Protein AF-A0A702KRE4-F1 (afdb_monomer_lite)

Foldseek 3Di:
DDDPVNVVVVVVVVVVVVVVVVVVVVVVVVVVVVVVVVVVLVVLQVVLVVCVVPDDADPVLQVVLVVQQVVPPPDNVNSNVVSVVSRVVSDDDVSVVVVVLVVVLVVLLVVLVVVLVVLVVCVVVPVDPDDPVVSVVVSVVSNCVNVVCVVPVDDDPPPPVCVVVVVVVVVVVVVVVVVVPD

Organism: NCBI:txid363569

Secondary structure (DSSP, 8-state):
---HHHHHHHHHHHHHHHHHHHHHHHHHHHHHHHHHHHHHHHHHHHHHHHHHTT----HHHHHHHHHHHHT-SS-HHHHHHHHHHHHHHTS--HHHHHHHHHHHHHHHHHHHHHHHHHHHHHHHTTS--S-HHHHHHHHHHHHHHHHHHHH-SS--TTSSSSHHHHHHHHHHHHHHHHHTT-

pLDDT: mean 89.29, std 10.9, range [43.81, 98.06]

Structure (mmCIF, N/CA/C/O backbone):
data_AF-A0A702KRE4-F1
#
_entry.id   AF-A0A702KRE4-F1
#
loop_
_atom_site.group_PDB
_atom_site.id
_atom_site.type_symbol
_atom_site.label_atom_id
_atom_site.label_alt_id
_atom_site.label_comp_id
_atom_site.label_asym_id
_atom_site.label_entity_id
_atom_site.label_seq_id
_atom_site.pdbx_PDB_ins_code
_atom_site.Cartn_x
_atom_site.Cartn_y
_atom_site.Cartn_z
_atom_site.occupancy
_atom_site.B_iso_or_equiv
_atom_site.auth_seq_id
_atom_site.auth_comp_id
_atom_site.auth_asym_id
_atom_site.auth_atom_id
_atom_site.pdbx_PDB_model_num
ATOM 1 N N . MET A 1 1 ? -17.962 37.499 48.466 1.00 63.09 1 MET A N 1
ATOM 2 C CA . MET A 1 1 ? -16.846 36.930 49.248 1.00 63.09 1 MET A CA 1
ATOM 3 C C . MET A 1 1 ? -16.456 35.660 48.522 1.00 63.09 1 MET A C 1
ATOM 5 O O . MET A 1 1 ? -17.336 34.831 48.357 1.00 63.09 1 MET A O 1
ATOM 9 N N . VAL A 1 2 ? -15.240 35.577 47.978 1.00 66.81 2 VAL A N 1
ATOM 10 C CA . VAL A 1 2 ? -14.774 34.367 47.278 1.00 66.81 2 VAL A CA 1
ATOM 11 C C . VAL A 1 2 ? -14.639 33.265 48.322 1.00 66.81 2 VAL A C 1
ATOM 13 O O . VAL A 1 2 ? -14.016 33.487 49.363 1.00 66.81 2 VAL A O 1
ATOM 16 N N . LEU A 1 3 ? -15.296 32.132 48.098 1.00 78.00 3 LEU A N 1
ATOM 17 C CA . LEU A 1 3 ? -15.275 31.001 49.020 1.00 78.00 3 LEU A CA 1
ATOM 18 C C . LEU A 1 3 ? -14.094 30.086 48.674 1.00 78.00 3 LEU A C 1
ATOM 20 O O . LEU A 1 3 ? -13.630 30.052 47.538 1.00 78.00 3 LEU A O 1
ATOM 24 N N . ALA A 1 4 ? -13.596 29.316 49.644 1.00 78.31 4 ALA A N 1
ATOM 25 C CA . ALA A 1 4 ? -12.506 28.359 49.411 1.00 78.31 4 ALA A CA 1
ATOM 26 C C . ALA A 1 4 ? -12.845 27.319 48.318 1.00 78.31 4 ALA A C 1
ATOM 28 O O . ALA A 1 4 ? -11.952 26.825 47.634 1.00 78.31 4 ALA A O 1
ATOM 29 N N . SER A 1 5 ? -14.138 27.037 48.115 1.00 81.12 5 SER A N 1
ATOM 30 C CA . SER A 1 5 ? -14.651 26.221 47.009 1.00 81.12 5 SER A CA 1
ATOM 31 C C . SER A 1 5 ? -14.304 26.789 45.633 1.00 81.12 5 SER A C 1
ATOM 33 O O . SER A 1 5 ? -13.981 26.026 44.729 1.00 81.12 5 SER A O 1
ATOM 35 N N . ASP A 1 6 ? -14.320 28.114 45.485 1.00 83.94 6 ASP A N 1
ATOM 36 C CA . ASP A 1 6 ? -14.094 28.791 44.205 1.00 83.94 6 ASP A CA 1
ATOM 37 C C . ASP A 1 6 ? -12.610 28.700 43.800 1.00 83.94 6 ASP A C 1
ATOM 39 O O . ASP A 1 6 ? -12.284 28.580 42.620 1.00 83.94 6 ASP A O 1
ATOM 43 N N . TYR A 1 7 ? -11.705 28.696 44.788 1.00 86.06 7 TYR A N 1
ATOM 44 C CA . TYR A 1 7 ? -10.273 28.459 44.581 1.00 86.06 7 TYR A CA 1
ATOM 45 C C . TYR A 1 7 ? -9.982 27.010 44.186 1.00 86.06 7 TYR A C 1
ATOM 47 O O . TYR A 1 7 ? -9.239 26.785 43.235 1.00 86.06 7 TYR A O 1
ATOM 55 N N . ALA A 1 8 ? -10.604 26.038 44.858 1.00 88.38 8 ALA A N 1
ATOM 56 C CA . ALA A 1 8 ? -10.439 24.624 44.522 1.00 88.38 8 ALA A CA 1
ATOM 57 C C . ALA A 1 8 ? -10.933 24.309 43.096 1.00 88.38 8 ALA A C 1
ATOM 59 O O . ALA A 1 8 ? -10.292 23.560 42.359 1.00 88.38 8 ALA A O 1
ATOM 60 N N . GLU A 1 9 ? -12.049 24.914 42.673 1.00 90.69 9 GLU A N 1
ATOM 61 C CA . GLU A 1 9 ? -12.558 24.763 41.307 1.00 90.69 9 GLU A CA 1
ATOM 62 C C . GLU A 1 9 ? -11.620 25.403 40.268 1.00 90.69 9 GLU A C 1
ATOM 64 O O . GLU A 1 9 ? -11.404 24.841 39.190 1.00 90.69 9 GLU A O 1
ATOM 69 N N . LEU A 1 10 ? -11.030 26.559 40.585 1.00 92.12 10 LEU A N 1
ATOM 70 C CA . LEU A 1 10 ? -10.061 27.222 39.714 1.00 92.12 10 LEU A CA 1
ATOM 71 C C . LEU A 1 10 ? -8.764 26.411 39.575 1.00 92.12 10 LEU A C 1
ATOM 73 O O . LEU A 1 10 ? -8.269 26.261 38.459 1.00 92.12 10 LEU A O 1
ATOM 77 N N . GLU A 1 11 ? -8.240 25.855 40.670 1.00 92.69 11 GLU A N 1
ATOM 78 C CA . GLU A 1 11 ? -7.068 24.969 40.653 1.00 92.69 11 GLU A CA 1
ATOM 79 C C . GLU A 1 11 ? -7.325 23.716 39.810 1.00 92.69 11 GLU A C 1
ATOM 81 O O . GLU A 1 11 ? -6.490 23.351 38.982 1.00 92.69 11 GLU A O 1
ATOM 86 N N . ALA A 1 12 ? -8.505 23.100 39.942 1.00 94.06 12 ALA A N 1
ATOM 87 C CA . ALA A 1 12 ? -8.889 21.946 39.133 1.00 94.06 12 ALA A CA 1
ATOM 88 C C . ALA A 1 12 ? -8.960 22.284 37.632 1.00 94.06 12 ALA A C 1
ATOM 90 O O . ALA A 1 12 ? -8.440 21.536 36.803 1.00 94.06 12 ALA A O 1
ATOM 91 N N . LYS A 1 13 ? -9.551 23.432 37.268 1.00 95.06 13 LYS A N 1
ATOM 92 C CA . LYS A 1 13 ? -9.592 23.907 35.872 1.00 95.06 13 LYS A CA 1
ATOM 93 C C . LYS A 1 13 ? -8.198 24.218 35.330 1.00 95.06 13 LYS A C 1
ATOM 95 O O . LYS A 1 13 ? -7.915 23.895 34.180 1.00 95.06 13 LYS A O 1
ATOM 100 N N . TYR A 1 14 ? -7.331 24.817 36.144 1.00 94.81 14 TYR A N 1
ATOM 101 C CA . TYR A 1 14 ? -5.951 25.101 35.759 1.00 94.81 14 TYR A CA 1
ATOM 102 C C . TYR A 1 14 ? -5.155 23.811 35.528 1.00 94.81 14 TYR A C 1
ATOM 104 O O . TYR A 1 14 ? -4.464 23.697 34.519 1.00 94.81 14 TYR A O 1
ATOM 112 N N . ALA A 1 15 ? -5.302 22.817 36.407 1.00 95.94 15 ALA A N 1
ATOM 113 C CA . ALA A 1 15 ? -4.661 21.513 36.255 1.00 95.94 15 ALA A CA 1
ATOM 114 C C . ALA A 1 15 ? -5.139 20.774 34.993 1.00 95.94 15 ALA A C 1
ATOM 116 O O . ALA A 1 15 ? -4.318 20.231 34.256 1.00 95.94 15 ALA A O 1
ATOM 117 N N . ALA A 1 16 ? -6.446 20.797 34.709 1.00 96.94 16 ALA A N 1
ATOM 118 C CA . ALA A 1 16 ? -6.999 20.220 33.483 1.00 96.94 16 ALA A CA 1
ATOM 119 C C . ALA A 1 16 ? -6.461 20.925 32.227 1.00 96.94 16 ALA A C 1
ATOM 121 O O . ALA A 1 16 ? -6.014 20.262 31.295 1.00 96.94 16 ALA A O 1
ATOM 122 N N . LEU A 1 17 ? -6.428 22.262 32.228 1.00 97.06 17 LEU A N 1
ATOM 123 C CA . LEU A 1 17 ? -5.886 23.044 31.116 1.00 97.06 17 LEU A CA 1
ATOM 124 C C . LEU A 1 17 ? -4.389 22.785 30.898 1.00 97.06 17 LEU A C 1
ATOM 126 O O . LEU A 1 17 ? -3.944 22.716 29.756 1.00 97.06 17 LEU A O 1
ATOM 130 N N . ALA A 1 18 ? -3.610 22.638 31.973 1.00 96.94 18 ALA A N 1
ATOM 131 C CA . ALA A 1 18 ? -2.196 22.290 31.882 1.00 96.94 18 ALA A CA 1
ATOM 132 C C . ALA A 1 18 ? -2.005 20.907 31.238 1.00 96.94 18 ALA A C 1
ATOM 134 O O . ALA A 1 18 ? -1.233 20.785 30.291 1.00 96.94 18 ALA A O 1
ATOM 135 N N . ALA A 1 19 ? -2.769 19.902 31.678 1.00 97.25 19 ALA A N 1
ATOM 136 C CA . ALA A 1 19 ? -2.723 18.557 31.105 1.00 97.25 19 ALA A CA 1
ATOM 137 C C . ALA A 1 19 ? -3.135 18.532 29.620 1.00 97.25 19 ALA A C 1
ATOM 139 O O . ALA A 1 19 ? -2.488 17.871 28.804 1.00 97.25 19 ALA A O 1
ATOM 140 N N . ASP A 1 20 ? -4.178 19.279 29.250 1.00 97.56 20 ASP A N 1
ATOM 141 C CA . ASP A 1 20 ? -4.602 19.412 27.854 1.00 97.56 20 ASP A CA 1
ATOM 142 C C . ASP A 1 20 ? -3.540 20.120 27.003 1.00 97.56 20 ASP A C 1
ATOM 144 O O . ASP A 1 20 ? -3.284 19.706 25.870 1.00 97.56 20 ASP A O 1
ATOM 148 N N . ASN A 1 21 ? -2.881 21.151 27.541 1.00 96.81 21 ASN A N 1
ATOM 149 C CA . ASN A 1 21 ? -1.796 21.845 26.851 1.00 96.81 21 ASN A CA 1
ATOM 150 C C . ASN A 1 21 ? -0.582 20.928 26.641 1.00 96.81 21 ASN A C 1
ATOM 152 O O . ASN A 1 21 ? -0.025 20.892 25.546 1.00 96.81 21 ASN A O 1
ATOM 156 N N . ASP A 1 22 ? -0.216 20.124 27.641 1.00 97.56 22 ASP A N 1
ATOM 157 C CA . ASP A 1 22 ? 0.853 19.129 27.509 1.00 97.56 22 ASP A CA 1
ATOM 158 C C . ASP A 1 22 ? 0.531 18.109 26.410 1.00 97.56 22 ASP A C 1
ATOM 160 O O . ASP A 1 22 ? 1.364 17.828 25.543 1.00 97.56 22 ASP A O 1
ATOM 164 N N . LYS A 1 23 ? -0.712 17.615 26.372 1.00 97.19 23 LYS A N 1
ATOM 165 C CA . LYS A 1 23 ? -1.183 16.704 25.321 1.00 97.19 23 LYS A CA 1
ATOM 166 C C . LYS A 1 23 ? -1.183 17.358 23.937 1.00 97.19 23 LYS A C 1
ATOM 168 O O . LYS A 1 23 ? -0.826 16.711 22.948 1.00 97.19 23 LYS A O 1
ATOM 173 N N . ALA A 1 24 ? -1.572 18.628 23.847 1.00 97.38 24 ALA A N 1
ATOM 174 C CA . ALA A 1 24 ? -1.553 19.388 22.602 1.00 97.38 24 ALA A CA 1
ATOM 175 C C . ALA A 1 24 ? -0.119 19.611 22.100 1.00 97.38 24 ALA A C 1
ATOM 177 O O . ALA A 1 24 ? 0.155 19.385 20.922 1.00 97.38 24 ALA A O 1
ATOM 178 N N . MET A 1 25 ? 0.809 19.985 22.985 1.00 97.38 25 MET A N 1
ATOM 179 C CA . MET A 1 25 ? 2.227 20.136 22.650 1.00 97.38 25 MET A CA 1
ATOM 180 C C . MET A 1 25 ? 2.837 18.824 22.160 1.00 97.38 25 MET A C 1
ATOM 182 O O . MET A 1 25 ? 3.594 18.825 21.192 1.00 97.38 25 MET A O 1
ATOM 186 N N . GLU A 1 26 ? 2.495 17.703 22.792 1.00 96.94 26 GLU A N 1
ATOM 187 C CA . GLU A 1 26 ? 2.962 16.389 22.355 1.00 96.94 26 GLU A CA 1
ATOM 188 C C . GLU A 1 26 ? 2.395 16.012 20.979 1.00 96.94 26 GLU A C 1
ATOM 190 O O . GLU A 1 26 ? 3.136 15.592 20.093 1.00 96.94 26 GLU A O 1
ATOM 195 N N . SER A 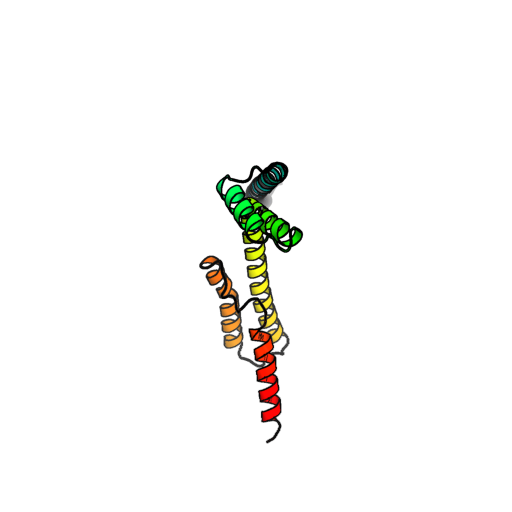1 27 ? 1.105 16.271 20.749 1.00 96.25 27 SER A N 1
ATOM 196 C CA . SER A 1 27 ? 0.470 16.055 19.441 1.00 96.25 27 SER A CA 1
ATOM 197 C C . SER A 1 27 ? 1.115 16.911 18.342 1.00 96.25 27 SER A C 1
ATOM 199 O O . SER A 1 27 ? 1.321 16.436 17.227 1.00 96.25 27 SER A O 1
ATOM 201 N N . LEU A 1 28 ? 1.481 18.161 18.651 1.00 97.31 28 LEU A N 1
ATOM 202 C CA . LEU A 1 28 ? 2.181 19.049 17.718 1.00 97.31 28 LEU A CA 1
ATOM 203 C C . LEU A 1 28 ? 3.584 18.541 17.379 1.00 97.31 28 LEU A C 1
ATOM 205 O O . LEU A 1 28 ? 3.958 18.555 16.210 1.00 97.31 28 LEU A O 1
ATOM 209 N N . LYS A 1 29 ? 4.344 18.052 18.366 1.00 96.88 29 LYS A N 1
ATOM 210 C CA . LYS A 1 29 ? 5.668 17.454 18.123 1.00 96.88 29 LYS A CA 1
ATOM 211 C C . LYS A 1 29 ? 5.576 16.226 17.223 1.00 96.88 29 LYS A C 1
ATOM 213 O O . LYS A 1 29 ? 6.379 16.076 16.306 1.00 96.88 29 LYS A O 1
ATOM 218 N N . GLN A 1 30 ? 4.588 15.366 17.464 1.00 96.62 30 GLN A N 1
ATOM 219 C CA . GLN A 1 30 ? 4.341 14.195 16.624 1.00 96.62 30 GLN A CA 1
ATOM 220 C C . GLN A 1 30 ? 3.957 14.610 15.199 1.00 96.62 30 GLN A C 1
ATOM 222 O O . GLN A 1 30 ? 4.491 14.062 14.238 1.00 96.62 30 GLN A O 1
ATOM 227 N N . GLY A 1 31 ? 3.093 15.619 15.055 1.00 96.75 31 GLY A N 1
ATOM 228 C CA . GLY A 1 31 ? 2.726 16.180 13.756 1.00 96.75 31 GLY A CA 1
ATOM 229 C C . GLY A 1 31 ? 3.925 16.741 12.985 1.00 96.75 31 GLY A C 1
ATOM 230 O O . GLY A 1 31 ? 4.091 16.428 11.808 1.00 96.75 31 GLY A O 1
ATOM 231 N N . ASP A 1 32 ? 4.791 17.509 13.648 1.00 97.31 32 ASP A N 1
ATOM 232 C CA . ASP A 1 32 ? 6.007 18.065 13.041 1.00 97.31 32 ASP A CA 1
ATOM 233 C C . ASP A 1 32 ? 6.964 16.961 12.564 1.00 97.31 32 ASP A C 1
ATOM 235 O O . ASP A 1 32 ? 7.462 17.000 11.437 1.00 97.31 32 ASP A O 1
ATOM 239 N N . ALA A 1 33 ? 7.142 15.907 13.369 1.00 96.25 33 ALA A N 1
ATOM 240 C CA . ALA A 1 33 ? 7.947 14.748 12.990 1.00 96.25 33 ALA A CA 1
ATOM 241 C C . ALA A 1 33 ? 7.397 14.030 11.742 1.00 96.25 33 ALA A C 1
ATOM 243 O O . ALA A 1 33 ? 8.168 13.675 10.848 1.00 96.25 33 ALA A O 1
ATOM 244 N N . VAL A 1 34 ? 6.072 13.858 11.645 1.00 95.25 34 VAL A N 1
ATOM 245 C CA . VAL A 1 34 ? 5.418 13.251 10.471 1.00 95.25 34 VAL A CA 1
ATOM 246 C C . VAL A 1 34 ? 5.607 14.115 9.223 1.00 95.25 34 VAL A C 1
ATOM 248 O O . VAL A 1 34 ? 5.964 13.592 8.166 1.00 95.25 34 VAL A O 1
ATOM 251 N N . VAL A 1 35 ? 5.412 15.433 9.332 1.00 96.88 35 VAL A N 1
ATOM 252 C CA . VAL A 1 35 ? 5.591 16.367 8.206 1.00 96.88 35 VAL A CA 1
ATOM 253 C C . VAL A 1 35 ? 7.034 16.358 7.715 1.00 96.88 35 VAL A C 1
ATOM 255 O O . VAL A 1 35 ? 7.271 16.298 6.507 1.00 96.88 35 VAL A O 1
ATOM 258 N N . LYS A 1 36 ? 8.002 16.369 8.636 1.00 97.06 36 LYS A N 1
ATOM 259 C CA . LYS A 1 36 ? 9.423 16.313 8.296 1.00 97.06 36 LYS A CA 1
ATOM 260 C C . LYS A 1 36 ? 9.775 15.028 7.545 1.00 97.06 36 LYS A C 1
ATOM 262 O O . LYS A 1 36 ? 10.381 15.104 6.479 1.00 97.06 36 LYS A O 1
ATOM 267 N N . LEU A 1 37 ? 9.344 13.871 8.052 1.00 94.69 37 LEU A N 1
ATOM 268 C CA . LEU A 1 37 ? 9.581 12.582 7.400 1.00 94.69 37 LEU A CA 1
ATOM 269 C C . LEU A 1 37 ? 8.962 12.533 5.994 1.00 94.69 37 LEU A C 1
ATOM 271 O O . LEU A 1 37 ? 9.605 12.095 5.042 1.00 94.69 37 LEU A O 1
ATOM 275 N N . ALA A 1 38 ? 7.724 13.013 5.844 1.00 94.38 38 ALA A N 1
ATOM 276 C CA . ALA A 1 38 ? 7.066 13.080 4.542 1.00 94.38 38 ALA A CA 1
ATOM 277 C C . ALA A 1 38 ? 7.839 13.982 3.567 1.00 94.38 38 ALA A C 1
ATOM 279 O O . ALA A 1 38 ? 8.045 13.617 2.410 1.00 94.38 38 ALA A O 1
ATOM 280 N N . HIS A 1 39 ? 8.309 15.140 4.034 1.00 96.81 39 HIS A N 1
ATOM 281 C CA . HIS A 1 39 ? 9.101 16.054 3.220 1.00 96.81 39 HIS A CA 1
ATOM 282 C C . HIS A 1 39 ? 10.422 15.429 2.752 1.00 96.81 39 HIS A C 1
ATOM 284 O O . HIS A 1 39 ? 10.778 15.577 1.582 1.00 96.81 39 HIS A O 1
ATOM 290 N N . GLU A 1 40 ? 11.126 14.701 3.623 1.00 96.00 40 GLU A N 1
ATOM 291 C CA . GLU A 1 40 ? 12.357 13.978 3.276 1.00 96.00 40 GLU A CA 1
ATOM 292 C C . GLU A 1 40 ? 12.098 12.928 2.182 1.00 96.00 40 GLU A C 1
ATOM 294 O O . GLU A 1 40 ? 12.795 12.921 1.164 1.00 96.00 40 GLU A O 1
ATOM 299 N N . LYS A 1 41 ? 11.038 12.119 2.322 1.00 95.25 41 LYS A N 1
ATOM 300 C CA . LYS A 1 41 ? 10.647 11.109 1.320 1.00 95.25 41 LYS A CA 1
ATOM 301 C C . LYS A 1 41 ? 10.290 11.728 -0.031 1.00 95.25 41 LYS A C 1
ATOM 303 O O . LYS A 1 41 ? 10.789 11.292 -1.067 1.00 95.25 41 LYS A O 1
ATOM 308 N N . PHE A 1 42 ? 9.460 12.773 -0.042 1.00 95.12 42 PHE A N 1
ATOM 309 C CA . PHE A 1 42 ? 9.092 13.448 -1.290 1.00 95.12 42 PHE A CA 1
ATOM 310 C C . PHE A 1 42 ? 10.280 14.145 -1.947 1.00 95.12 42 PHE A C 1
ATOM 312 O O . PHE A 1 42 ? 10.384 14.144 -3.172 1.00 95.12 42 PHE A O 1
ATOM 319 N N . SER A 1 43 ? 11.196 14.698 -1.153 1.00 97.31 43 SER A N 1
ATOM 320 C CA . SER A 1 43 ? 12.425 15.298 -1.672 1.00 97.31 43 S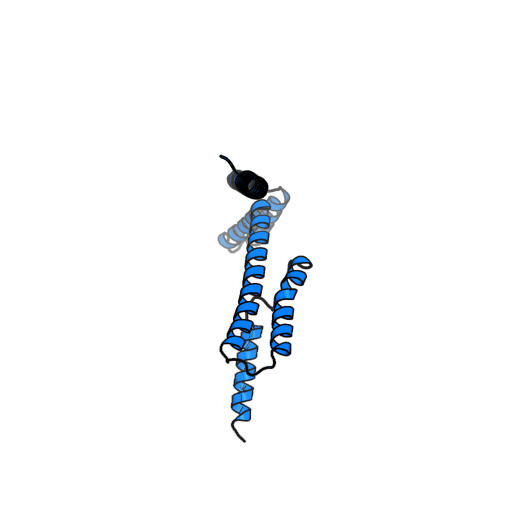ER A CA 1
ATOM 321 C C . SER A 1 43 ? 13.329 14.250 -2.321 1.00 97.31 43 SER A C 1
ATOM 323 O O . SER A 1 43 ? 13.868 14.507 -3.396 1.00 97.31 43 SER A O 1
ATOM 325 N N . ALA A 1 44 ? 13.448 13.056 -1.729 1.00 96.38 44 ALA A N 1
ATOM 326 C CA . ALA A 1 44 ? 14.187 11.942 -2.320 1.00 96.38 44 ALA A CA 1
ATOM 327 C C . ALA A 1 44 ? 13.566 11.478 -3.649 1.00 96.38 44 ALA A C 1
ATOM 329 O O . ALA A 1 44 ? 14.279 11.355 -4.644 1.00 96.38 44 ALA A O 1
ATOM 330 N N . LEU A 1 45 ? 12.239 11.310 -3.704 1.00 96.31 45 LEU A N 1
ATOM 331 C CA . LEU A 1 45 ? 11.520 10.974 -4.941 1.00 96.31 45 LEU A CA 1
ATOM 332 C C . LEU A 1 45 ? 11.670 12.058 -6.017 1.00 96.31 45 LEU A C 1
ATOM 334 O O . LEU A 1 45 ? 11.823 11.750 -7.198 1.00 96.31 45 LEU A O 1
ATOM 338 N N . ALA A 1 46 ? 11.623 13.335 -5.637 1.00 95.44 46 ALA A N 1
ATOM 339 C CA . ALA A 1 46 ? 11.824 14.441 -6.568 1.00 95.44 46 ALA A CA 1
ATOM 340 C C . ALA A 1 46 ? 13.254 14.448 -7.127 1.00 95.44 46 ALA A C 1
ATOM 342 O O . ALA A 1 46 ? 13.435 14.577 -8.337 1.00 95.44 46 ALA A O 1
ATOM 343 N N . ALA A 1 47 ? 14.260 14.257 -6.270 1.00 94.12 47 ALA A N 1
ATOM 344 C CA . ALA A 1 47 ? 15.655 14.161 -6.687 1.00 94.12 47 ALA A CA 1
ATOM 345 C C . ALA A 1 47 ? 15.885 12.966 -7.623 1.00 94.12 47 ALA A C 1
ATOM 347 O O . ALA A 1 47 ? 16.499 13.131 -8.677 1.00 94.12 47 ALA A O 1
ATOM 348 N N . GLU A 1 48 ? 15.341 11.792 -7.286 1.00 94.50 48 GLU A N 1
ATOM 349 C CA . GLU A 1 48 ? 15.375 10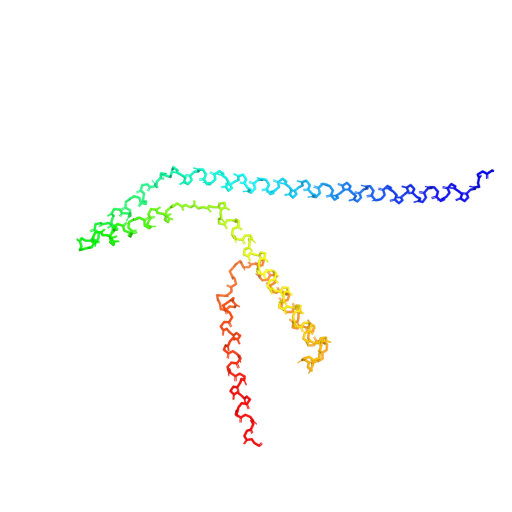.615 -8.156 1.00 94.50 48 GLU A CA 1
ATOM 350 C C . GLU A 1 48 ? 14.768 10.946 -9.525 1.00 94.50 48 GLU A C 1
ATOM 352 O O . GLU A 1 48 ? 15.453 10.818 -10.538 1.00 94.50 48 GLU A O 1
ATOM 357 N N . ASN A 1 49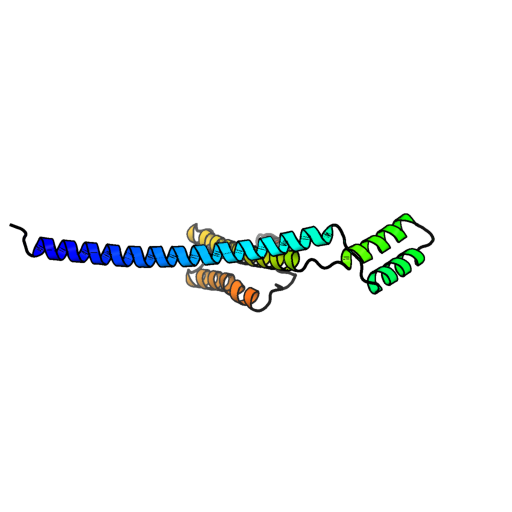 ? 13.548 11.488 -9.570 1.00 92.69 49 ASN A N 1
ATOM 358 C CA . ASN A 1 49 ? 12.876 11.865 -10.818 1.00 92.69 49 ASN A CA 1
ATOM 359 C C . ASN A 1 49 ? 13.681 12.840 -11.691 1.00 92.69 49 ASN A C 1
ATOM 361 O O . ASN A 1 49 ? 13.685 12.696 -12.915 1.00 92.69 49 ASN A O 1
ATOM 365 N N . GLU A 1 50 ? 14.371 13.819 -11.102 1.00 92.69 50 GLU A N 1
ATOM 366 C CA . GLU A 1 50 ? 15.243 14.717 -11.870 1.00 92.69 50 GLU A CA 1
ATOM 367 C C . GLU A 1 50 ? 16.432 13.967 -12.482 1.00 92.69 50 GLU A C 1
ATOM 369 O O . GLU A 1 50 ? 16.757 14.180 -13.652 1.00 92.69 50 GLU A O 1
ATOM 374 N N . THR A 1 51 ? 17.039 13.031 -11.746 1.00 88.94 51 THR A N 1
ATOM 375 C CA . THR A 1 51 ? 18.132 12.202 -12.280 1.00 88.94 51 THR A CA 1
ATOM 376 C C . THR A 1 51 ? 17.669 11.227 -13.364 1.00 88.94 51 THR A C 1
ATOM 378 O O . THR A 1 51 ? 18.425 10.951 -14.295 1.00 88.94 51 THR A O 1
ATOM 381 N N . LEU A 1 52 ? 16.412 10.762 -13.319 1.00 89.00 52 LEU A N 1
ATOM 382 C CA . LEU A 1 52 ? 15.857 9.878 -14.349 1.00 89.00 52 LEU A CA 1
ATOM 383 C C . LEU A 1 52 ? 15.746 10.555 -15.730 1.00 89.00 52 LEU A C 1
ATOM 385 O O . LEU A 1 52 ? 15.721 9.860 -16.744 1.00 89.00 52 LEU A O 1
ATOM 389 N N . LYS A 1 53 ? 15.709 11.893 -15.801 1.00 85.56 53 LYS A N 1
ATOM 390 C CA . LYS A 1 53 ? 15.635 12.626 -17.080 1.00 85.56 53 LYS A CA 1
ATOM 391 C C . LYS A 1 53 ? 16.941 12.579 -17.877 1.00 85.56 53 LYS A C 1
ATOM 393 O O . LYS A 1 53 ? 16.901 12.645 -19.102 1.00 85.56 53 LYS A O 1
ATOM 398 N N . TYR A 1 54 ? 18.079 12.473 -17.193 1.00 82.81 54 TYR A N 1
ATOM 399 C CA . TYR A 1 54 ? 19.417 12.538 -17.788 1.00 82.81 54 TYR A CA 1
ATOM 400 C C . TYR A 1 54 ? 20.272 11.364 -17.315 1.00 82.81 54 TYR A C 1
ATOM 402 O O . TYR A 1 54 ? 21.334 11.534 -16.722 1.00 82.81 54 TYR A O 1
ATOM 410 N N . GLN A 1 55 ? 19.775 10.152 -17.543 1.00 76.62 55 GLN A N 1
ATOM 411 C CA . GLN A 1 55 ? 20.457 8.941 -17.106 1.00 76.62 55 GLN A CA 1
ATOM 412 C C . GLN A 1 55 ? 21.685 8.655 -17.964 1.00 76.62 55 GLN A C 1
ATOM 414 O O . GLN A 1 55 ? 21.606 8.591 -19.191 1.00 76.62 55 GLN A O 1
ATOM 419 N N . GLU A 1 56 ? 22.797 8.375 -17.294 1.00 80.69 56 GLU A N 1
ATOM 420 C CA . GLU A 1 56 ? 23.984 7.798 -17.910 1.00 80.69 56 GLU A CA 1
ATOM 421 C C . GLU A 1 56 ? 24.043 6.307 -17.546 1.00 80.69 56 GLU A C 1
ATOM 423 O O . GLU A 1 56 ? 24.305 5.959 -16.388 1.00 80.69 56 GLU A O 1
ATOM 428 N N . PRO A 1 57 ? 23.760 5.395 -18.496 1.00 83.06 57 PRO A N 1
ATOM 429 C CA . PRO A 1 57 ? 23.848 3.973 -18.222 1.00 83.06 57 PRO A CA 1
ATOM 430 C C . PRO A 1 57 ? 25.277 3.596 -17.830 1.00 83.06 57 PRO A C 1
ATOM 432 O O . PRO A 1 57 ? 26.258 4.091 -18.385 1.00 83.06 57 PRO A O 1
ATOM 435 N N . LYS A 1 58 ? 25.416 2.655 -16.897 1.00 86.62 58 LYS A N 1
ATOM 436 C CA . LYS A 1 58 ? 26.735 2.111 -16.557 1.00 86.62 58 LYS A CA 1
ATOM 437 C C . LYS A 1 58 ? 27.307 1.357 -17.758 1.00 86.62 58 LYS A C 1
ATOM 439 O O . LYS A 1 58 ? 26.568 0.692 -18.484 1.00 86.62 58 LYS A O 1
ATOM 444 N N . LEU A 1 59 ? 28.633 1.362 -17.899 1.00 89.50 59 LEU A N 1
ATOM 445 C CA . LEU A 1 59 ? 29.330 0.685 -19.000 1.00 89.50 59 LEU A CA 1
ATOM 446 C C . LEU A 1 59 ? 28.899 -0.784 -19.175 1.00 89.50 59 LEU A C 1
ATOM 448 O O . LEU A 1 59 ? 28.670 -1.228 -20.293 1.00 89.50 59 LEU A O 1
ATOM 452 N N . ALA A 1 60 ? 28.711 -1.518 -18.075 1.00 91.00 60 ALA A N 1
ATOM 453 C CA . ALA A 1 60 ? 28.257 -2.911 -18.116 1.00 91.00 60 ALA A CA 1
ATOM 454 C C . ALA A 1 60 ? 26.857 -3.079 -18.743 1.00 91.00 60 ALA A C 1
ATOM 456 O O . ALA A 1 60 ? 26.609 -4.044 -19.466 1.00 91.00 60 ALA A O 1
ATOM 457 N N . ALA A 1 61 ? 25.950 -2.127 -18.501 1.00 91.31 61 ALA A N 1
ATOM 458 C CA . ALA A 1 61 ? 24.617 -2.126 -19.096 1.00 91.31 61 ALA A CA 1
ATOM 459 C C . ALA A 1 61 ? 24.670 -1.781 -20.587 1.00 91.31 61 ALA A C 1
ATOM 461 O O . ALA A 1 61 ? 23.965 -2.402 -21.377 1.00 91.31 61 ALA A O 1
ATOM 462 N N . MET A 1 62 ? 25.542 -0.845 -20.980 1.00 91.69 62 MET A N 1
ATOM 463 C CA . MET A 1 62 ? 25.797 -0.539 -22.392 1.00 91.69 62 MET A CA 1
ATOM 464 C C . MET A 1 62 ? 26.363 -1.753 -23.137 1.00 91.69 62 MET A C 1
ATOM 466 O O . MET A 1 62 ? 25.899 -2.058 -24.228 1.00 91.69 62 MET A O 1
ATOM 470 N N . MET A 1 63 ? 27.312 -2.479 -22.537 1.00 93.69 63 MET A N 1
ATOM 471 C CA . MET A 1 63 ? 27.861 -3.711 -23.118 1.00 93.69 63 MET A CA 1
ATOM 472 C C . MET A 1 63 ? 26.779 -4.783 -23.287 1.00 93.69 63 MET A C 1
ATOM 474 O O . MET A 1 63 ? 26.575 -5.266 -24.392 1.00 93.69 63 MET A O 1
ATOM 478 N N . SER A 1 64 ? 26.004 -5.061 -22.235 1.00 93.25 64 SER A N 1
ATOM 479 C CA . SER A 1 64 ? 24.909 -6.046 -22.293 1.00 93.25 64 SER A CA 1
ATOM 480 C C . SER A 1 64 ? 23.832 -5.668 -23.322 1.00 93.25 64 SER A C 1
ATOM 482 O O . SER A 1 64 ? 23.251 -6.526 -23.979 1.00 93.25 64 SER A O 1
ATOM 484 N N . CYS A 1 65 ? 23.558 -4.370 -23.464 1.00 93.00 65 CYS A N 1
ATOM 485 C CA . CYS A 1 65 ? 22.659 -3.821 -24.474 1.00 93.00 65 CYS A CA 1
ATOM 486 C C . CYS A 1 65 ? 23.173 -4.082 -25.896 1.00 93.00 65 CYS A C 1
ATOM 488 O O . CYS A 1 65 ? 22.390 -4.484 -26.752 1.00 93.00 65 CYS A O 1
ATOM 490 N N . LEU A 1 66 ? 24.467 -3.861 -26.152 1.00 92.94 66 LEU A N 1
ATOM 491 C CA . LEU A 1 66 ? 25.083 -4.129 -27.454 1.00 92.94 66 LEU A CA 1
ATOM 492 C C . LEU A 1 66 ? 25.090 -5.626 -27.770 1.00 92.94 66 LEU A C 1
ATOM 494 O O . LEU A 1 66 ? 24.716 -6.002 -28.876 1.00 92.94 66 LEU A O 1
ATOM 498 N N . ASP A 1 67 ? 25.431 -6.472 -26.797 1.00 93.75 67 ASP A N 1
ATOM 499 C CA . ASP A 1 67 ? 25.405 -7.928 -26.967 1.00 93.75 67 ASP A CA 1
ATOM 500 C C . ASP A 1 67 ? 24.001 -8.413 -27.349 1.00 93.75 67 ASP A C 1
ATOM 502 O O . ASP A 1 67 ? 23.840 -9.181 -28.293 1.00 93.75 67 ASP A O 1
ATOM 506 N N . ALA A 1 68 ? 22.965 -7.914 -26.667 1.00 91.31 68 ALA A N 1
ATOM 507 C CA . ALA A 1 68 ? 21.581 -8.250 -26.988 1.00 91.31 68 ALA A CA 1
ATOM 508 C C . ALA A 1 68 ? 21.115 -7.687 -28.339 1.00 91.31 68 ALA A C 1
ATOM 510 O O . ALA A 1 68 ? 20.260 -8.291 -28.982 1.00 91.31 68 ALA A O 1
ATOM 511 N N . PHE A 1 69 ? 21.656 -6.544 -28.766 1.00 92.44 69 PHE A N 1
ATOM 512 C CA . PHE A 1 69 ? 21.346 -5.951 -30.064 1.00 92.44 69 PHE A CA 1
ATOM 513 C C . PHE A 1 69 ? 21.942 -6.763 -31.224 1.00 92.44 69 PHE A C 1
ATOM 515 O O . PHE A 1 69 ? 21.266 -6.978 -32.219 1.00 92.44 69 PHE A O 1
ATOM 522 N N . TYR A 1 70 ? 23.178 -7.251 -31.091 1.00 91.50 70 TYR A N 1
ATOM 523 C CA . TYR A 1 70 ? 23.843 -8.049 -32.132 1.00 91.50 70 TYR A CA 1
ATOM 524 C C . TYR A 1 70 ? 23.532 -9.553 -32.065 1.00 91.50 70 TYR A C 1
ATOM 526 O O . TYR A 1 70 ? 23.985 -10.315 -32.911 1.00 91.50 70 TYR A O 1
ATOM 534 N N . ALA A 1 71 ? 22.782 -10.009 -31.059 1.00 89.88 71 ALA A N 1
ATOM 535 C CA . ALA A 1 71 ? 22.361 -11.407 -30.954 1.00 89.88 71 ALA A CA 1
ATOM 536 C C . ALA A 1 71 ? 21.201 -11.770 -31.902 1.00 89.88 71 ALA A C 1
ATOM 538 O O . ALA A 1 71 ? 20.895 -12.952 -32.059 1.00 89.88 71 ALA A O 1
ATOM 539 N N . ASP A 1 72 ? 20.536 -10.777 -32.496 1.00 84.50 72 ASP A N 1
ATOM 540 C CA . ASP A 1 72 ? 19.325 -10.951 -33.296 1.00 84.50 72 ASP A CA 1
ATOM 541 C C . ASP A 1 72 ? 19.366 -10.082 -34.560 1.00 84.50 72 ASP A C 1
ATOM 543 O O . ASP A 1 72 ? 18.800 -8.990 -34.617 1.00 84.50 72 ASP A O 1
ATOM 547 N N . ASP A 1 73 ? 20.054 -10.594 -35.581 1.00 81.12 73 ASP A N 1
ATOM 548 C CA . ASP A 1 73 ? 20.228 -9.920 -36.874 1.00 81.12 73 ASP A CA 1
ATOM 549 C C . ASP A 1 73 ? 18.993 -10.039 -37.792 1.00 81.12 73 ASP A C 1
ATOM 551 O O . ASP A 1 73 ? 18.899 -9.342 -38.805 1.00 81.12 73 ASP A O 1
ATOM 555 N N . ASP A 1 74 ? 18.032 -10.906 -37.449 1.00 87.00 74 ASP A N 1
ATOM 556 C CA . ASP A 1 74 ? 16.867 -11.203 -38.291 1.00 87.00 74 ASP A CA 1
ATOM 557 C C . ASP A 1 74 ? 15.741 -10.171 -38.126 1.00 87.00 74 ASP A C 1
ATOM 559 O O . ASP A 1 74 ? 14.998 -9.903 -39.074 1.00 87.00 74 ASP A O 1
ATOM 563 N N . VAL A 1 75 ? 15.575 -9.612 -36.918 1.00 90.50 75 VAL A N 1
ATOM 564 C CA . VAL A 1 75 ? 14.493 -8.664 -36.598 1.00 90.50 75 VAL A CA 1
ATOM 565 C C . VAL A 1 75 ? 15.040 -7.463 -35.813 1.00 90.50 75 VAL A C 1
ATOM 567 O O . VAL A 1 75 ? 15.036 -7.473 -34.576 1.00 90.50 75 VAL A O 1
ATOM 570 N N . PRO A 1 76 ? 15.451 -6.387 -36.510 1.00 87.94 76 PRO A N 1
ATOM 571 C CA . PRO A 1 76 ? 16.066 -5.209 -35.897 1.00 87.94 76 PRO A CA 1
ATOM 572 C C . PRO A 1 76 ? 15.225 -4.566 -34.785 1.00 87.94 76 PRO A C 1
ATOM 574 O O . PRO A 1 76 ? 15.761 -4.119 -33.771 1.00 87.94 76 PRO A O 1
ATOM 577 N N . GLU A 1 77 ? 13.898 -4.545 -34.924 1.00 90.62 77 GLU A N 1
ATOM 578 C CA . GLU A 1 77 ? 12.991 -3.977 -33.924 1.00 90.62 77 GLU A CA 1
ATOM 579 C C . GLU A 1 77 ? 12.998 -4.785 -32.620 1.00 90.62 77 GLU A C 1
ATOM 581 O O . GLU A 1 77 ? 12.935 -4.215 -31.528 1.00 90.62 77 GLU A O 1
ATOM 586 N N . ARG A 1 78 ? 13.102 -6.116 -32.711 1.00 90.94 78 ARG A N 1
ATOM 587 C CA . ARG A 1 78 ? 13.137 -7.013 -31.546 1.00 90.94 78 ARG A CA 1
ATOM 588 C C . ARG A 1 78 ? 14.472 -6.905 -30.818 1.00 90.94 78 ARG A C 1
ATOM 590 O O . ARG A 1 78 ? 14.487 -6.811 -29.585 1.00 90.94 78 ARG A O 1
ATOM 597 N N . ALA A 1 79 ? 15.565 -6.841 -31.571 1.00 91.44 79 ALA A N 1
ATOM 598 C CA . ALA A 1 79 ? 16.898 -6.602 -31.039 1.00 91.44 79 ALA A CA 1
ATOM 599 C C . ALA A 1 79 ? 16.967 -5.250 -30.309 1.00 91.44 79 ALA A C 1
ATOM 601 O O . ALA A 1 79 ? 17.372 -5.176 -29.146 1.00 91.44 79 ALA A O 1
ATOM 602 N N . MET A 1 80 ? 16.447 -4.188 -30.937 1.00 93.25 80 MET A N 1
ATOM 603 C CA . MET A 1 80 ? 16.383 -2.848 -30.352 1.00 93.25 80 MET A CA 1
ATOM 604 C C . MET A 1 80 ? 15.523 -2.800 -29.083 1.00 93.25 80 MET A C 1
ATOM 606 O O . MET A 1 80 ? 15.932 -2.199 -28.090 1.00 93.25 80 MET A O 1
ATOM 610 N N . MET A 1 81 ? 14.361 -3.458 -29.068 1.00 92.44 81 MET A N 1
ATOM 611 C CA . MET A 1 81 ? 13.510 -3.517 -27.874 1.00 92.44 81 MET A CA 1
ATOM 612 C C . MET A 1 81 ? 14.169 -4.273 -26.719 1.00 92.44 81 MET A C 1
ATOM 614 O O . MET A 1 81 ? 14.032 -3.878 -25.558 1.00 92.44 81 MET A O 1
ATOM 618 N N . THR A 1 82 ? 14.895 -5.351 -27.010 1.00 92.38 82 THR A N 1
ATOM 619 C CA . THR A 1 82 ? 15.619 -6.124 -25.991 1.00 92.38 82 THR A CA 1
ATOM 620 C C . THR A 1 82 ? 16.752 -5.294 -25.390 1.00 92.38 82 THR A C 1
ATOM 622 O O . THR A 1 82 ? 16.831 -5.146 -24.169 1.00 92.38 82 THR A O 1
ATOM 625 N N . ALA A 1 83 ? 17.553 -4.664 -26.248 1.00 92.50 83 ALA A N 1
ATOM 626 C CA . ALA A 1 83 ? 18.622 -3.742 -25.887 1.00 92.50 83 ALA A CA 1
ATOM 627 C C . ALA A 1 83 ? 18.113 -2.560 -25.033 1.00 92.50 83 ALA A C 1
ATOM 629 O O . ALA A 1 83 ? 18.631 -2.290 -23.945 1.00 92.50 83 ALA A O 1
ATOM 630 N N . TYR A 1 84 ? 17.016 -1.919 -25.453 1.00 90.81 84 TYR A N 1
ATOM 631 C CA . TYR A 1 84 ? 16.361 -0.845 -24.700 1.00 90.81 84 TYR A CA 1
ATOM 632 C C . TYR A 1 84 ? 15.893 -1.304 -23.314 1.00 90.81 84 TYR A C 1
ATOM 634 O O . TYR A 1 84 ? 16.111 -0.615 -22.316 1.00 90.81 84 TYR A O 1
ATOM 642 N N . ASN A 1 85 ? 15.279 -2.487 -23.221 1.00 90.88 85 ASN A N 1
ATOM 643 C CA . ASN A 1 85 ? 14.820 -3.029 -21.945 1.00 90.88 85 ASN A CA 1
ATOM 644 C C . ASN A 1 85 ? 15.971 -3.299 -20.967 1.00 90.88 85 ASN A C 1
ATOM 646 O O . ASN A 1 85 ? 15.780 -3.118 -19.764 1.00 90.88 85 ASN A O 1
ATOM 650 N N . ILE A 1 86 ? 17.147 -3.700 -21.457 1.00 91.75 86 ILE A N 1
ATOM 651 C CA . ILE A 1 86 ? 18.351 -3.871 -20.630 1.00 91.75 86 ILE A CA 1
ATOM 652 C C . ILE A 1 86 ? 18.801 -2.526 -20.060 1.00 91.75 86 ILE A C 1
ATOM 654 O O . ILE A 1 86 ? 18.982 -2.412 -18.848 1.00 91.75 86 ILE A O 1
ATOM 658 N N . LEU A 1 87 ? 18.919 -1.496 -20.905 1.00 90.12 87 LEU A N 1
ATOM 659 C CA . LEU A 1 87 ? 19.296 -0.154 -20.453 1.00 90.12 87 LEU A CA 1
ATOM 660 C C . LEU A 1 87 ? 18.298 0.387 -19.428 1.00 90.12 87 LEU A C 1
ATOM 662 O O . LEU A 1 87 ? 18.705 0.817 -18.351 1.00 90.12 87 LEU A O 1
ATOM 666 N N . ARG A 1 88 ? 16.996 0.277 -19.709 1.00 88.19 88 ARG A N 1
ATOM 667 C CA . ARG A 1 88 ? 15.932 0.722 -18.802 1.00 88.19 88 ARG A CA 1
ATOM 668 C C . ARG A 1 88 ? 16.000 0.025 -17.442 1.00 88.19 88 ARG A C 1
ATOM 670 O O . ARG A 1 88 ? 15.885 0.686 -16.421 1.00 88.19 88 ARG A O 1
ATOM 677 N N . LYS A 1 89 ? 16.197 -1.299 -17.420 1.00 87.00 89 LYS A N 1
ATOM 678 C CA . LYS A 1 89 ? 16.302 -2.084 -16.174 1.00 87.00 89 LYS A CA 1
ATOM 679 C C . LYS A 1 89 ? 17.600 -1.837 -15.407 1.00 87.00 89 LYS A C 1
ATOM 681 O O . LYS A 1 89 ? 17.656 -2.119 -14.217 1.00 87.00 89 LYS A O 1
ATOM 686 N N . SER A 1 90 ? 18.645 -1.349 -16.073 1.00 86.31 90 SER A N 1
ATOM 687 C CA . SER A 1 90 ? 19.921 -1.047 -15.418 1.00 86.31 90 SER A CA 1
ATOM 688 C C . SER A 1 90 ? 19.869 0.189 -14.519 1.00 86.31 90 SER A C 1
ATOM 690 O O . SER A 1 90 ? 20.775 0.401 -13.709 1.00 86.31 90 SER A O 1
ATOM 692 N N . VAL A 1 91 ? 18.817 0.996 -14.659 1.00 86.69 91 VAL A N 1
ATOM 693 C CA . VAL A 1 91 ? 18.604 2.184 -13.846 1.00 86.69 91 VAL A CA 1
ATOM 694 C C . VAL A 1 91 ? 17.746 1.813 -12.647 1.00 86.69 91 VAL A C 1
ATOM 696 O O . VAL A 1 91 ? 16.596 1.412 -12.793 1.00 86.69 91 VAL A O 1
ATOM 699 N N . GLY A 1 92 ? 18.341 1.921 -11.460 1.00 87.62 92 GLY A N 1
ATOM 700 C CA . GLY A 1 92 ? 17.642 1.703 -10.200 1.00 87.62 92 GLY A CA 1
ATOM 701 C C . GLY A 1 92 ? 16.822 2.923 -9.794 1.00 87.62 92 GLY A C 1
ATOM 702 O O . GLY A 1 92 ? 17.222 4.058 -10.056 1.00 87.62 92 GLY A O 1
ATOM 703 N N . THR A 1 93 ? 15.712 2.666 -9.111 1.00 92.50 93 THR A N 1
ATOM 704 C CA . THR A 1 93 ? 14.808 3.681 -8.558 1.00 92.50 93 THR A CA 1
ATOM 705 C C . THR A 1 93 ? 14.606 3.441 -7.058 1.00 92.50 93 THR A C 1
ATOM 707 O O . THR A 1 93 ? 13.496 3.117 -6.640 1.00 92.50 93 THR A O 1
ATOM 710 N N . PRO A 1 94 ? 15.675 3.517 -6.237 1.00 93.12 94 PRO A N 1
ATOM 711 C CA . PRO A 1 94 ? 15.624 3.135 -4.826 1.00 93.12 94 PRO A CA 1
ATOM 712 C C . PRO A 1 94 ? 14.587 3.910 -4.004 1.00 93.12 94 PRO A C 1
ATOM 714 O O . PRO A 1 94 ? 13.945 3.312 -3.146 1.00 93.12 94 PRO A O 1
ATOM 717 N N . ALA A 1 95 ? 14.387 5.208 -4.261 1.00 95.31 95 ALA A N 1
ATOM 718 C CA . ALA A 1 95 ? 13.391 5.997 -3.538 1.00 95.31 95 ALA A CA 1
ATOM 719 C C . ALA 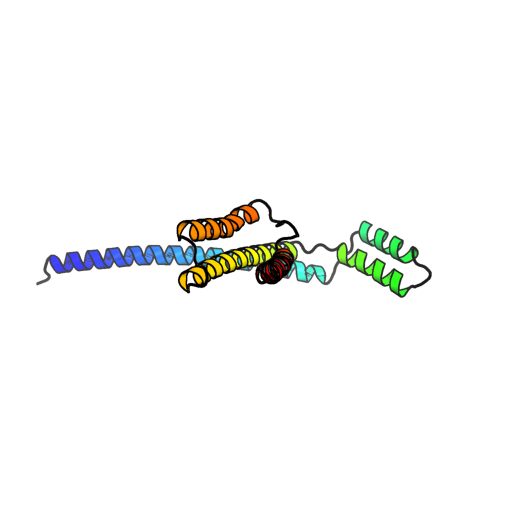A 1 95 ? 11.967 5.558 -3.912 1.00 95.31 95 ALA A C 1
ATOM 721 O O . ALA A 1 95 ? 11.102 5.435 -3.043 1.00 95.31 95 ALA A O 1
ATOM 722 N N . THR A 1 96 ? 11.725 5.272 -5.195 1.00 94.75 96 THR A N 1
ATOM 723 C CA . THR A 1 96 ? 10.452 4.691 -5.647 1.00 94.75 96 THR A CA 1
ATOM 724 C C . THR A 1 96 ? 10.243 3.287 -5.082 1.00 94.75 96 THR A C 1
ATOM 726 O O . THR A 1 96 ? 9.140 2.967 -4.646 1.00 94.75 96 THR A O 1
ATOM 729 N N . ASP A 1 97 ? 11.281 2.451 -5.055 1.00 93.94 97 ASP A N 1
ATOM 730 C CA . ASP A 1 97 ? 11.210 1.082 -4.542 1.00 93.94 97 ASP A CA 1
ATOM 731 C C . ASP A 1 97 ? 10.882 1.062 -3.043 1.00 93.94 97 ASP A C 1
ATOM 733 O O . ASP A 1 97 ? 10.002 0.309 -2.618 1.00 93.94 97 ASP A O 1
ATOM 737 N N . GLU A 1 98 ? 11.524 1.928 -2.253 1.00 92.75 98 GLU A N 1
ATOM 738 C CA . GLU A 1 98 ? 11.240 2.107 -0.825 1.00 92.75 98 GLU A CA 1
ATOM 739 C C . GLU A 1 98 ? 9.804 2.599 -0.596 1.00 92.75 98 GLU A C 1
ATOM 741 O O . GLU A 1 98 ? 9.066 2.015 0.202 1.00 92.75 98 GLU A O 1
ATOM 746 N N . PHE A 1 99 ? 9.363 3.608 -1.356 1.00 93.00 99 PHE A N 1
ATOM 747 C CA . PHE A 1 99 ? 7.988 4.104 -1.295 1.00 93.00 99 PHE A CA 1
ATOM 748 C C . PHE A 1 99 ? 6.964 3.007 -1.630 1.00 93.00 99 PHE A C 1
ATOM 750 O O . PHE A 1 99 ? 5.974 2.826 -0.919 1.00 93.00 99 PHE A O 1
ATOM 757 N N . LEU A 1 100 ? 7.196 2.228 -2.691 1.00 92.56 100 LEU A N 1
ATOM 758 C CA . LEU A 1 100 ? 6.314 1.124 -3.070 1.00 92.56 100 LEU A CA 1
ATOM 759 C C . LEU A 1 100 ? 6.316 0.001 -2.030 1.00 92.56 100 LEU A C 1
ATOM 761 O O . LEU A 1 100 ? 5.274 -0.621 -1.818 1.00 92.56 100 LEU A O 1
ATOM 765 N N . ALA A 1 101 ? 7.451 -0.276 -1.387 1.00 88.88 101 ALA A N 1
ATOM 766 C CA . ALA A 1 101 ? 7.529 -1.249 -0.303 1.00 88.88 101 ALA A CA 1
ATOM 767 C C . ALA A 1 101 ? 6.665 -0.819 0.892 1.00 88.88 101 ALA A C 1
ATOM 769 O O . ALA A 1 101 ? 5.878 -1.624 1.392 1.00 88.88 101 ALA A O 1
ATOM 770 N N . GLU A 1 102 ? 6.732 0.453 1.288 1.00 89.19 102 GLU A N 1
ATOM 771 C CA . GLU A 1 102 ? 5.894 1.021 2.349 1.00 89.19 102 GLU A CA 1
ATOM 772 C C . GLU A 1 102 ? 4.401 0.956 2.003 1.00 89.19 102 GLU A C 1
ATOM 774 O O . GLU A 1 102 ? 3.601 0.462 2.800 1.00 89.19 102 GLU A O 1
ATOM 779 N N . VAL A 1 103 ? 4.018 1.383 0.795 1.00 90.88 103 VAL A N 1
ATOM 780 C CA . VAL A 1 103 ? 2.619 1.325 0.338 1.00 90.88 103 VAL A CA 1
ATOM 781 C C . VAL A 1 103 ? 2.105 -0.114 0.341 1.00 90.88 103 VAL A C 1
ATOM 783 O O . VAL A 1 103 ? 1.002 -0.375 0.821 1.00 90.88 103 VAL A O 1
ATOM 786 N N . ARG A 1 104 ? 2.903 -1.072 -0.148 1.00 88.44 104 ARG A N 1
ATOM 787 C CA . ARG A 1 104 ? 2.544 -2.499 -0.122 1.00 88.44 104 ARG A CA 1
ATOM 788 C C . ARG A 1 104 ? 2.403 -3.018 1.305 1.00 88.44 104 ARG A C 1
ATOM 790 O O . ARG A 1 104 ? 1.464 -3.761 1.573 1.00 88.44 104 ARG A O 1
ATOM 797 N N . ALA A 1 105 ? 3.290 -2.631 2.219 1.00 85.88 105 ALA A N 1
ATOM 798 C CA . ALA A 1 105 ? 3.189 -3.012 3.625 1.00 85.88 105 ALA A CA 1
ATOM 799 C C . ALA A 1 105 ? 1.907 -2.456 4.273 1.00 85.88 105 ALA A C 1
ATOM 801 O O . ALA A 1 105 ? 1.200 -3.199 4.956 1.00 85.88 105 ALA A O 1
ATOM 802 N N . SER A 1 106 ? 1.554 -1.192 4.003 1.00 88.94 106 SER A N 1
ATOM 803 C CA . SER A 1 106 ? 0.290 -0.598 4.470 1.00 88.94 106 SER A CA 1
ATOM 804 C C . SER A 1 106 ? -0.919 -1.342 3.908 1.00 88.94 106 SER A C 1
ATOM 806 O O . SER A 1 106 ? -1.772 -1.793 4.669 1.00 88.94 106 SER A O 1
ATOM 808 N N . ALA A 1 107 ? -0.953 -1.562 2.591 1.00 89.81 107 ALA A N 1
ATOM 809 C CA . ALA A 1 107 ? -2.056 -2.251 1.928 1.00 89.81 107 ALA A CA 1
ATOM 810 C C . ALA A 1 107 ? -2.259 -3.679 2.463 1.00 89.81 107 ALA A C 1
ATOM 812 O O . ALA A 1 107 ? -3.390 -4.117 2.663 1.00 89.81 107 ALA A O 1
ATOM 813 N N . ARG A 1 108 ? -1.173 -4.407 2.753 1.00 87.94 108 ARG A N 1
ATOM 814 C CA . ARG A 1 108 ? -1.253 -5.745 3.359 1.00 87.94 108 ARG A CA 1
ATOM 815 C C . ARG A 1 108 ? -1.793 -5.694 4.790 1.00 87.94 108 ARG A C 1
ATOM 817 O O . ARG A 1 108 ? -2.663 -6.491 5.136 1.00 87.94 108 ARG A O 1
ATOM 824 N N . ASN A 1 109 ? -1.344 -4.733 5.599 1.00 89.94 109 ASN A N 1
ATOM 825 C CA . ASN A 1 109 ? -1.878 -4.515 6.947 1.00 89.94 109 ASN A CA 1
ATOM 826 C C . ASN A 1 109 ? -3.378 -4.181 6.929 1.00 89.94 109 ASN A C 1
ATOM 828 O O . ASN A 1 109 ? -4.141 -4.692 7.754 1.00 89.94 109 ASN A O 1
ATOM 832 N N . GLU A 1 110 ? -3.812 -3.348 5.985 1.00 92.44 110 GLU A N 1
ATOM 833 C CA . GLU A 1 110 ? -5.222 -3.023 5.759 1.00 92.44 110 GLU A CA 1
ATOM 834 C C . GLU A 1 110 ? -6.026 -4.248 5.309 1.00 92.44 110 GLU A C 1
ATOM 836 O O . GLU A 1 110 ? -7.097 -4.496 5.860 1.00 92.44 110 GLU A O 1
ATOM 841 N N . GLY A 1 111 ? -5.494 -5.060 4.392 1.00 91.75 111 GLY A N 1
ATOM 842 C CA . GLY A 1 111 ? -6.116 -6.313 3.956 1.00 91.75 111 GLY A CA 1
ATOM 843 C C . GLY A 1 111 ? -6.326 -7.309 5.101 1.00 91.75 111 GLY A C 1
ATOM 844 O O . GLY A 1 111 ? -7.410 -7.875 5.238 1.00 91.75 111 GLY A O 1
ATOM 845 N N . ILE A 1 112 ? -5.337 -7.460 5.988 1.00 92.31 112 ILE A N 1
ATOM 846 C CA . ILE A 1 112 ? -5.455 -8.294 7.194 1.00 92.31 112 ILE A CA 1
ATOM 847 C C . ILE A 1 112 ? -6.544 -7.762 8.131 1.00 92.31 112 ILE A C 1
ATOM 849 O O . ILE A 1 112 ? -7.390 -8.524 8.604 1.00 92.31 112 ILE A O 1
ATOM 853 N N . ASN A 1 113 ? -6.552 -6.450 8.388 1.00 95.00 113 ASN A N 1
ATOM 854 C CA . ASN A 1 113 ? -7.593 -5.818 9.201 1.00 95.00 113 ASN A CA 1
ATOM 855 C C . ASN A 1 113 ? -8.981 -6.042 8.607 1.00 95.00 113 ASN A C 1
ATOM 857 O O . ASN A 1 113 ? -9.924 -6.341 9.341 1.00 95.00 113 ASN A O 1
ATOM 861 N N . TYR A 1 114 ? -9.100 -5.893 7.291 1.00 95.69 114 TYR A N 1
ATOM 862 C CA . TYR A 1 114 ? -10.344 -6.083 6.569 1.00 95.69 114 TYR A CA 1
ATOM 863 C C . TYR A 1 114 ? -10.849 -7.523 6.703 1.00 95.69 114 TYR A C 1
ATOM 865 O O . TYR A 1 114 ? -11.996 -7.721 7.097 1.00 95.69 114 TYR A O 1
ATOM 873 N N . ALA A 1 115 ? -9.990 -8.523 6.480 1.00 94.88 115 ALA A N 1
ATOM 874 C CA . ALA A 1 115 ? -10.349 -9.934 6.619 1.00 94.88 115 ALA A CA 1
ATOM 875 C C . ALA A 1 115 ? -10.792 -10.288 8.052 1.00 94.88 115 ALA A C 1
ATOM 877 O O . ALA A 1 115 ? -11.846 -10.897 8.242 1.00 94.88 115 ALA A O 1
ATOM 878 N N . ALA A 1 116 ? -10.039 -9.846 9.066 1.00 96.94 116 ALA A N 1
ATOM 879 C CA . ALA A 1 116 ? -10.397 -10.046 10.472 1.00 96.94 116 ALA A CA 1
ATOM 880 C C . ALA A 1 116 ? -11.733 -9.369 10.828 1.00 96.94 116 ALA A C 1
ATOM 882 O O . ALA A 1 116 ? -12.579 -9.958 11.503 1.00 96.94 116 ALA A O 1
ATOM 883 N N . SER A 1 117 ? -11.949 -8.145 10.337 1.00 97.38 117 SER A N 1
ATOM 884 C CA . SER A 1 117 ? -13.188 -7.394 10.567 1.00 97.38 117 SER A CA 1
ATOM 885 C C . SER A 1 117 ? -14.386 -8.054 9.889 1.00 97.38 117 SER A C 1
ATOM 887 O O . SER A 1 117 ? -15.459 -8.128 10.485 1.00 97.38 117 SER A O 1
ATOM 889 N N . LEU A 1 118 ? -14.211 -8.568 8.668 1.00 97.19 118 LEU A N 1
ATOM 890 C CA . LEU A 1 118 ? -15.260 -9.263 7.929 1.00 97.19 118 LEU A CA 1
ATOM 891 C C . LEU A 1 118 ? -15.657 -10.572 8.620 1.00 97.19 118 LEU A C 1
ATOM 893 O O . LEU A 1 118 ? -16.848 -10.848 8.743 1.00 97.19 118 LEU A O 1
ATOM 897 N N . LEU A 1 119 ? -14.687 -11.337 9.134 1.00 97.19 119 LEU A N 1
ATOM 898 C CA . LEU A 1 119 ? -14.950 -12.539 9.929 1.00 97.19 119 LEU A CA 1
ATOM 899 C C . LEU A 1 119 ? -15.757 -12.214 11.196 1.00 97.19 119 LEU A C 1
ATOM 901 O O . LEU A 1 119 ? -16.777 -12.850 11.470 1.00 97.19 119 LEU A O 1
ATOM 905 N N . ALA A 1 120 ? -15.332 -11.196 11.947 1.00 97.19 120 ALA A N 1
ATOM 906 C CA . ALA A 1 120 ? -16.038 -10.758 13.147 1.00 97.19 120 ALA A CA 1
ATOM 907 C C . ALA A 1 120 ? -17.462 -10.266 12.829 1.00 97.19 120 ALA A C 1
ATOM 909 O O . ALA A 1 120 ? -18.409 -10.580 13.553 1.00 97.19 120 ALA A O 1
ATOM 910 N N . ALA A 1 121 ? -17.637 -9.531 11.727 1.00 97.81 121 ALA A N 1
ATOM 911 C CA . ALA A 1 121 ? -18.945 -9.082 11.262 1.00 97.81 121 ALA A CA 1
ATOM 912 C C . ALA A 1 121 ? -19.841 -10.259 10.845 1.00 97.81 121 ALA A C 1
ATOM 914 O O . ALA A 1 121 ? -21.012 -10.291 11.223 1.00 97.81 121 ALA A O 1
ATOM 915 N N . ALA A 1 122 ? -19.300 -11.248 10.126 1.00 97.81 122 ALA A N 1
ATOM 916 C CA . ALA A 1 122 ? -20.032 -12.446 9.726 1.00 97.81 122 ALA A CA 1
ATOM 917 C C . ALA A 1 122 ? -20.591 -13.195 10.947 1.00 97.81 122 ALA A C 1
ATOM 919 O O . ALA A 1 122 ? -21.760 -13.581 10.956 1.00 97.81 122 ALA A O 1
ATOM 920 N N . PHE A 1 123 ? -19.793 -13.325 12.010 1.00 97.88 123 PHE A N 1
ATOM 921 C CA . PHE A 1 123 ? -20.253 -13.888 13.277 1.00 97.88 123 PHE A CA 1
ATOM 922 C C . PHE A 1 123 ? -21.334 -13.027 13.951 1.00 97.88 123 PHE A C 1
ATOM 924 O O . PHE A 1 123 ? -22.416 -13.528 14.248 1.00 97.88 123 PHE A O 1
ATOM 931 N N . ASN A 1 124 ? -21.092 -11.725 14.134 1.00 96.81 124 ASN A N 1
ATOM 932 C CA . ASN A 1 124 ? -22.035 -10.827 14.816 1.00 96.81 124 ASN A CA 1
ATOM 933 C C . ASN A 1 124 ? -23.392 -10.703 14.100 1.00 96.81 124 ASN A C 1
ATOM 935 O O . ASN A 1 124 ? -24.405 -10.430 14.743 1.00 96.81 124 ASN A O 1
ATOM 939 N N . HIS A 1 125 ? -23.422 -10.904 12.781 1.00 97.75 125 HIS A N 1
ATOM 940 C CA . HIS A 1 125 ? -24.645 -10.900 11.978 1.00 97.75 125 HIS A CA 1
ATOM 941 C C . HIS A 1 125 ? -25.276 -12.290 11.790 1.00 97.75 125 HIS A C 1
ATOM 943 O O . HIS A 1 125 ? -26.274 -12.407 11.083 1.00 97.75 125 HIS A O 1
ATOM 949 N N . GLY A 1 126 ? -24.739 -13.332 12.435 1.00 96.31 126 GLY A N 1
ATOM 950 C CA . GLY A 1 126 ? -25.330 -14.672 12.446 1.00 96.31 126 GLY A CA 1
ATOM 951 C C . GLY A 1 126 ? -25.070 -15.509 11.191 1.00 96.31 126 GLY A C 1
ATOM 952 O O . GLY A 1 126 ? -25.749 -16.510 10.987 1.00 96.31 126 GLY A O 1
ATOM 953 N N . PHE A 1 127 ? -24.097 -15.137 10.352 1.00 96.38 127 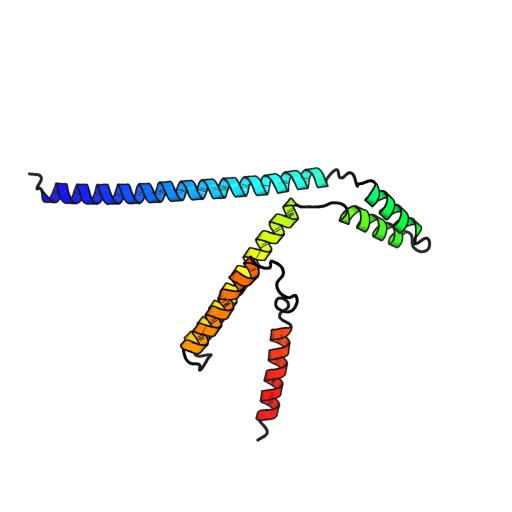PHE A N 1
ATOM 954 C CA . PHE A 1 127 ? -23.672 -15.961 9.211 1.00 96.38 127 PHE A CA 1
ATOM 955 C C . PHE A 1 127 ? -22.812 -17.162 9.632 1.00 96.38 127 PHE A C 1
ATOM 957 O O . PHE A 1 127 ? -22.651 -18.099 8.853 1.00 96.38 127 PHE A O 1
ATOM 964 N N . LEU A 1 128 ? -22.253 -17.140 10.848 1.00 95.25 128 LEU A N 1
ATOM 965 C CA . LEU A 1 128 ? -21.425 -18.209 11.404 1.00 95.25 128 LEU A CA 1
ATOM 966 C C . LEU A 1 128 ? -22.054 -18.755 12.686 1.00 95.25 128 LEU A C 1
ATOM 968 O O . LEU A 1 128 ? -22.152 -18.040 13.681 1.00 95.25 128 LEU A O 1
ATOM 972 N N . ASP A 1 129 ? -22.418 -20.037 12.674 1.00 94.81 129 ASP A N 1
ATOM 973 C CA . ASP A 1 129 ? -22.904 -20.763 13.853 1.00 94.81 129 ASP A CA 1
ATOM 974 C C . ASP A 1 129 ? -21.742 -21.498 14.539 1.00 94.81 129 ASP A C 1
ATOM 976 O O . ASP A 1 129 ? -21.543 -22.705 14.390 1.00 94.81 129 ASP A O 1
ATOM 980 N N . LYS A 1 130 ? -20.883 -20.717 15.202 1.00 96.44 130 LYS A N 1
ATOM 981 C CA . LYS A 1 130 ? -19.654 -21.171 15.869 1.00 96.44 130 LYS A CA 1
ATOM 982 C C . LYS A 1 130 ? -19.537 -20.553 17.264 1.00 96.44 130 LYS A C 1
ATOM 984 O O . LYS A 1 130 ? -20.047 -19.457 17.484 1.00 96.44 130 LYS A O 1
ATOM 989 N N . PRO A 1 131 ? -18.862 -21.204 18.228 1.00 97.00 131 PRO A N 1
ATOM 990 C CA . PRO A 1 131 ? -18.635 -20.597 19.533 1.00 97.00 131 PRO A CA 1
ATOM 991 C C . PRO A 1 131 ? -17.721 -19.368 19.416 1.00 97.00 131 PRO A C 1
ATOM 993 O O . PRO A 1 131 ? -16.769 -19.360 18.636 1.00 97.00 131 PRO A O 1
ATOM 996 N N . VAL A 1 132 ? -17.962 -18.353 20.258 1.00 96.88 132 VAL A N 1
ATOM 997 C CA . VAL A 1 132 ? -17.158 -17.111 20.314 1.00 96.88 132 VAL A CA 1
ATOM 998 C C . VAL A 1 132 ? -15.660 -17.391 20.430 1.00 96.88 132 VAL A C 1
ATOM 1000 O O . VAL A 1 132 ? -14.867 -16.662 19.846 1.00 96.88 132 VAL A O 1
ATOM 1003 N N . SER A 1 133 ? -15.264 -18.434 21.166 1.00 97.25 133 SER A N 1
ATOM 1004 C CA . SER A 1 133 ? -13.855 -18.806 21.321 1.00 97.25 133 SER A CA 1
ATOM 1005 C C . SER A 1 133 ? -13.202 -19.191 19.992 1.00 97.25 133 SER A C 1
ATOM 1007 O O . SER A 1 133 ? -12.113 -18.716 19.706 1.00 97.25 133 SER A O 1
ATOM 1009 N N . GLU A 1 134 ? -13.884 -19.973 19.149 1.00 97.31 134 GLU A N 1
ATOM 1010 C CA . GLU A 1 134 ? -13.356 -20.390 17.841 1.00 97.31 134 GLU A CA 1
ATOM 1011 C C . GLU A 1 134 ? -13.232 -19.184 16.901 1.00 97.31 134 GLU A C 1
ATOM 1013 O O . GLU A 1 134 ? -12.199 -18.992 16.265 1.00 97.31 134 GLU A O 1
ATOM 1018 N N . VAL A 1 135 ? -14.241 -18.307 16.873 1.00 97.44 135 VAL A N 1
ATOM 1019 C CA . VAL A 1 135 ? -14.191 -17.081 16.057 1.00 97.44 135 VAL A CA 1
ATOM 1020 C C . VAL A 1 135 ? -13.100 -16.128 16.547 1.00 97.44 135 VAL A C 1
ATOM 1022 O O . VAL A 1 135 ? -12.394 -15.537 15.730 1.00 97.44 135 VAL A O 1
ATOM 1025 N N . LEU A 1 136 ? -12.929 -15.988 17.865 1.00 97.25 136 LEU A N 1
ATOM 1026 C CA . LEU A 1 136 ? -11.866 -15.181 18.463 1.00 97.25 136 LEU A CA 1
ATOM 1027 C C . LEU A 1 136 ? -10.483 -15.709 18.076 1.00 97.25 136 LEU A C 1
ATOM 1029 O O . LEU A 1 136 ? -9.627 -14.914 17.691 1.00 97.25 136 LEU A O 1
ATOM 1033 N N . ASP A 1 137 ? -10.272 -17.021 18.162 1.00 98.06 137 ASP A N 1
ATOM 1034 C CA . ASP A 1 137 ? -8.992 -17.645 17.836 1.00 98.06 137 ASP A CA 1
ATOM 1035 C C . ASP A 1 137 ? -8.650 -17.460 16.353 1.00 98.06 137 ASP A C 1
ATOM 1037 O O . ASP A 1 137 ? -7.543 -17.026 16.036 1.00 98.06 137 ASP A O 1
ATOM 1041 N N . VAL A 1 138 ? -9.610 -17.661 15.441 1.00 96.94 138 VAL A N 1
ATOM 1042 C CA . VAL A 1 138 ? -9.396 -17.420 14.001 1.00 96.94 138 VAL A CA 1
ATOM 1043 C C . VAL A 1 138 ? -9.176 -15.931 13.708 1.00 96.94 138 VAL A C 1
ATOM 1045 O O . VAL A 1 138 ? -8.286 -15.578 12.939 1.00 96.94 138 VAL A O 1
ATOM 1048 N N . THR A 1 139 ? -9.925 -15.030 14.349 1.00 97.50 139 THR A N 1
ATOM 1049 C CA . THR A 1 139 ? -9.732 -13.575 14.184 1.00 97.50 139 THR A CA 1
ATOM 1050 C C . THR A 1 139 ? -8.339 -13.151 14.655 1.00 97.50 139 THR A C 1
ATOM 1052 O O . THR A 1 139 ? -7.672 -12.358 13.990 1.00 97.50 139 THR A O 1
ATOM 1055 N N . ARG A 1 140 ? -7.865 -13.701 15.781 1.00 97.25 140 ARG A N 1
ATOM 1056 C CA . ARG A 1 140 ? -6.504 -13.475 16.286 1.00 97.25 140 ARG A CA 1
ATOM 1057 C C . ARG A 1 140 ? -5.448 -14.043 15.351 1.00 97.25 140 ARG A C 1
ATOM 1059 O O . ARG A 1 140 ? -4.483 -13.341 15.088 1.00 97.25 140 ARG A O 1
ATOM 1066 N N . MET A 1 141 ? -5.655 -15.250 14.828 1.00 95.50 141 MET A N 1
ATOM 1067 C CA . MET A 1 141 ? -4.767 -15.875 13.845 1.00 95.50 141 MET A CA 1
ATOM 1068 C C . MET A 1 141 ? -4.640 -15.020 12.573 1.00 95.50 141 MET A C 1
ATOM 1070 O O . MET A 1 141 ? -3.547 -14.855 12.047 1.00 95.50 141 MET A O 1
ATOM 1074 N N . ILE A 1 142 ? -5.734 -14.421 12.089 1.00 94.50 142 ILE A N 1
ATOM 1075 C CA . ILE A 1 142 ? -5.668 -13.487 10.954 1.00 94.50 142 ILE A CA 1
ATOM 1076 C C . ILE A 1 142 ? -4.858 -12.244 11.341 1.00 94.50 142 ILE A C 1
ATOM 1078 O O . ILE A 1 142 ? -3.979 -11.823 10.596 1.00 94.50 142 ILE A O 1
ATOM 1082 N N . LEU A 1 143 ? -5.119 -11.653 12.512 1.00 95.00 143 LEU A N 1
ATOM 1083 C CA . LEU A 1 143 ? -4.407 -10.454 12.963 1.00 95.00 143 LEU A CA 1
ATOM 1084 C C . LEU A 1 143 ? -2.915 -10.696 13.240 1.00 95.00 143 LEU A C 1
ATOM 1086 O O . LEU A 1 143 ? -2.126 -9.773 13.029 1.00 95.00 143 LEU A O 1
ATOM 1090 N N . SER A 1 144 ? -2.518 -11.898 13.672 1.00 91.75 144 SER A N 1
ATOM 1091 C CA . SER A 1 144 ? -1.110 -12.246 13.900 1.00 91.75 144 SER A CA 1
ATOM 1092 C C . SER A 1 144 ? -0.296 -12.307 12.609 1.00 91.75 144 SER A C 1
ATOM 1094 O O . SER A 1 144 ? 0.910 -12.102 12.663 1.00 91.75 144 SER A O 1
ATOM 1096 N N . ALA A 1 145 ? -0.933 -12.440 11.439 1.00 88.12 145 ALA A N 1
ATOM 1097 C CA . ALA A 1 145 ? -0.242 -12.356 10.147 1.00 88.12 145 ALA A CA 1
ATOM 1098 C C . ALA A 1 145 ? 0.482 -11.008 9.921 1.00 88.12 145 ALA A C 1
ATOM 1100 O O . ALA A 1 145 ? 1.347 -10.895 9.054 1.00 88.12 145 ALA A O 1
ATOM 1101 N N . LYS A 1 146 ? 0.167 -9.965 10.704 1.00 87.56 146 LYS A N 1
ATOM 1102 C CA . LYS A 1 146 ? 0.932 -8.706 10.698 1.00 87.56 146 LYS A CA 1
ATOM 1103 C C . LYS A 1 146 ? 2.335 -8.868 11.277 1.00 87.56 146 LYS A C 1
ATOM 1105 O O . LYS A 1 146 ? 3.259 -8.191 10.829 1.00 87.56 146 LYS A O 1
ATOM 1110 N N . GLU A 1 147 ? 2.485 -9.726 12.282 1.00 82.25 147 GLU A N 1
ATOM 1111 C CA . GLU A 1 147 ? 3.786 -10.047 12.871 1.00 82.25 147 GLU A CA 1
ATOM 1112 C C . GLU A 1 147 ? 4.625 -10.826 11.855 1.00 82.25 147 GLU A C 1
ATOM 1114 O O . GLU A 1 147 ? 5.791 -10.496 11.652 1.00 82.25 147 GLU A O 1
ATOM 1119 N N . ASP A 1 148 ? 4.005 -11.757 11.124 1.00 76.00 148 ASP A N 1
ATOM 1120 C CA . ASP A 1 148 ? 4.657 -12.497 10.039 1.00 76.00 148 ASP A CA 1
ATOM 1121 C C . ASP A 1 148 ? 5.149 -11.555 8.928 1.00 76.00 148 ASP A C 1
ATOM 1123 O O . ASP A 1 148 ? 6.319 -11.601 8.562 1.00 76.00 148 ASP A O 1
ATOM 1127 N N . LEU A 1 149 ? 4.313 -10.610 8.476 1.00 73.00 149 LEU A N 1
ATOM 1128 C CA . LEU A 1 149 ? 4.699 -9.584 7.490 1.00 73.00 149 LEU A CA 1
ATOM 1129 C C . LEU A 1 149 ? 5.812 -8.643 7.961 1.00 73.00 149 LEU A C 1
ATOM 1131 O O . LEU A 1 149 ? 6.523 -8.065 7.139 1.00 73.00 149 LEU A O 1
ATOM 1135 N N . SER A 1 150 ? 5.922 -8.436 9.272 1.00 72.44 150 SER A N 1
ATOM 1136 C CA . SER A 1 150 ? 6.969 -7.594 9.855 1.00 72.44 150 SER A CA 1
ATOM 1137 C C . SER A 1 150 ? 8.316 -8.323 9.911 1.00 72.44 150 SER A C 1
ATOM 1139 O O . SER A 1 150 ? 9.358 -7.671 9.904 1.00 72.44 150 SER A O 1
ATOM 1141 N N . ASN A 1 151 ? 8.294 -9.660 9.952 1.00 66.00 151 ASN A N 1
ATOM 1142 C CA . ASN A 1 151 ? 9.476 -10.518 10.041 1.00 66.00 151 ASN A CA 1
ATOM 1143 C C . ASN A 1 151 ? 9.933 -11.060 8.673 1.00 66.00 151 ASN A C 1
ATOM 1145 O O . ASN A 1 151 ? 11.130 -11.276 8.489 1.00 66.00 151 ASN A O 1
ATOM 1149 N N . ASP A 1 152 ? 9.013 -11.236 7.718 1.00 62.47 152 ASP A N 1
ATOM 1150 C CA . ASP A 1 152 ? 9.293 -11.590 6.324 1.00 62.47 152 ASP A CA 1
ATOM 1151 C C . ASP A 1 152 ? 8.452 -10.713 5.364 1.00 62.47 152 ASP A C 1
ATOM 1153 O O . ASP A 1 152 ? 7.231 -10.876 5.255 1.00 62.47 152 ASP A O 1
ATOM 1157 N N . PRO A 1 153 ? 9.066 -9.741 4.661 1.00 57.81 153 PRO A N 1
ATOM 1158 C CA . PRO A 1 153 ? 8.352 -8.825 3.775 1.00 57.81 153 PRO A CA 1
ATOM 1159 C C . PRO A 1 153 ? 7.862 -9.486 2.477 1.00 57.81 153 PRO A C 1
ATOM 1161 O O . PRO A 1 153 ? 7.184 -8.823 1.680 1.00 57.81 153 PRO A O 1
ATOM 1164 N N . LEU A 1 154 ? 8.175 -10.759 2.230 1.00 56.69 154 LEU A N 1
ATOM 1165 C CA . LEU A 1 154 ? 7.583 -11.543 1.153 1.00 56.69 154 LEU A CA 1
ATOM 1166 C C . LEU A 1 154 ? 6.566 -12.516 1.769 1.00 56.69 154 LEU A C 1
ATOM 1168 O O . LEU A 1 154 ? 6.962 -13.559 2.282 1.00 56.69 154 LEU A O 1
ATOM 1172 N N . PRO A 1 155 ? 5.250 -12.213 1.744 1.00 55.25 155 PRO A N 1
ATOM 1173 C CA . PRO A 1 155 ? 4.265 -13.250 2.023 1.00 55.25 155 PRO A CA 1
ATOM 1174 C C . PRO A 1 155 ? 4.500 -14.409 1.052 1.00 55.25 155 PRO A C 1
ATOM 1176 O O . PRO A 1 155 ? 4.920 -14.169 -0.082 1.00 55.25 155 PRO A O 1
ATOM 1179 N N . ALA A 1 156 ? 4.225 -15.642 1.484 1.00 56.16 156 ALA A N 1
ATOM 1180 C CA . ALA A 1 156 ? 4.191 -16.777 0.569 1.00 56.16 156 ALA A CA 1
ATOM 1181 C C . ALA A 1 156 ? 3.373 -16.385 -0.677 1.00 56.16 156 ALA A C 1
ATOM 1183 O O . ALA A 1 156 ? 2.281 -15.817 -0.551 1.00 56.16 156 ALA A O 1
ATOM 1184 N N . ASP A 1 157 ? 3.939 -16.607 -1.868 1.00 53.12 157 ASP A N 1
ATOM 1185 C CA . ASP A 1 157 ? 3.404 -16.109 -3.148 1.00 53.12 157 ASP A CA 1
ATOM 1186 C C . ASP A 1 157 ? 1.937 -16.528 -3.405 1.00 53.12 157 ASP A C 1
ATOM 1188 O O . ASP A 1 157 ? 1.247 -15.920 -4.222 1.00 53.12 157 ASP A O 1
ATOM 1192 N N . ASP A 1 158 ? 1.437 -17.538 -2.691 1.00 56.72 158 ASP A N 1
ATOM 1193 C CA . ASP A 1 158 ? 0.141 -18.192 -2.880 1.00 56.72 158 ASP A CA 1
ATOM 1194 C C . ASP A 1 158 ? -1.035 -17.584 -2.084 1.00 56.72 158 ASP A C 1
ATOM 1196 O O . ASP A 1 158 ? -2.190 -17.942 -2.327 1.00 56.72 158 ASP A O 1
ATOM 1200 N N . GLY A 1 159 ? -0.787 -16.646 -1.162 1.00 62.00 159 GLY A N 1
ATOM 1201 C CA . GLY A 1 159 ? -1.833 -16.092 -0.288 1.00 62.00 159 GLY A CA 1
ATOM 1202 C C . GLY A 1 159 ? -2.529 -14.823 -0.799 1.00 62.00 159 GLY A C 1
ATOM 1203 O O . GLY A 1 159 ? -3.640 -14.511 -0.371 1.00 62.00 159 GLY A O 1
ATOM 1204 N N . LEU A 1 160 ? -1.891 -14.066 -1.699 1.00 67.75 160 LEU A N 1
ATOM 1205 C CA . LEU A 1 160 ? -2.379 -12.748 -2.142 1.00 67.75 160 LEU A CA 1
ATOM 1206 C C . LEU A 1 160 ? -3.256 -12.792 -3.398 1.00 67.75 160 LEU A C 1
ATOM 1208 O O . LEU A 1 160 ? -4.043 -11.872 -3.612 1.00 67.75 160 LEU A O 1
ATOM 1212 N N . SER A 1 161 ? -3.109 -13.820 -4.236 1.00 81.38 161 SER A N 1
ATOM 1213 C CA . SER A 1 161 ? -3.837 -13.934 -5.508 1.00 81.38 161 SER A CA 1
ATOM 1214 C C . SER A 1 161 ? -5.327 -14.223 -5.317 1.00 81.38 161 SER A C 1
ATOM 1216 O O . SER A 1 161 ? -6.120 -13.942 -6.209 1.00 81.38 161 SER A O 1
ATOM 1218 N N . GLY A 1 162 ? -5.707 -14.780 -4.161 1.00 83.31 162 GLY A N 1
ATOM 1219 C CA . GLY A 1 162 ? -7.053 -15.294 -3.911 1.00 83.31 162 GLY A CA 1
ATOM 1220 C C . GLY A 1 162 ? -7.288 -16.701 -4.471 1.00 83.31 162 GLY A C 1
ATOM 1221 O O . GLY A 1 162 ? -8.303 -17.304 -4.131 1.00 83.31 162 GLY A O 1
ATOM 1222 N N . GLU A 1 163 ? -6.342 -17.268 -5.232 1.00 88.88 163 GLU A N 1
ATOM 1223 C CA . GLU A 1 163 ? -6.476 -18.588 -5.873 1.00 88.88 163 GLU A CA 1
ATOM 1224 C C . GLU A 1 163 ? -6.792 -19.696 -4.861 1.00 88.88 163 GLU A C 1
ATOM 1226 O O . GLU A 1 163 ? -7.615 -20.571 -5.129 1.00 88.88 163 GLU A O 1
ATOM 1231 N N . TYR A 1 164 ? -6.194 -19.643 -3.664 1.00 87.50 164 TYR A N 1
ATOM 1232 C CA . TYR A 1 164 ? -6.517 -20.586 -2.592 1.00 87.50 164 TYR A CA 1
ATOM 1233 C C . TYR A 1 164 ? -7.992 -20.497 -2.170 1.00 87.50 164 TYR A C 1
ATOM 1235 O O . TYR A 1 164 ? -8.654 -21.522 -2.008 1.00 87.50 164 TYR A O 1
ATOM 1243 N N . ALA A 1 165 ? -8.525 -19.280 -2.011 1.00 89.38 165 ALA A N 1
ATOM 1244 C CA . ALA A 1 165 ? -9.915 -19.066 -1.617 1.00 89.38 165 ALA A CA 1
ATOM 1245 C C . ALA A 1 165 ? -10.890 -19.477 -2.732 1.00 89.38 165 ALA A C 1
ATOM 1247 O O . ALA A 1 165 ? -11.903 -20.114 -2.448 1.00 89.38 165 ALA A O 1
ATOM 1248 N N . GLU A 1 166 ? -10.573 -19.169 -3.992 1.00 93.44 166 GLU A N 1
ATOM 1249 C CA . GLU A 1 166 ? -11.369 -19.572 -5.159 1.00 93.44 166 GLU A CA 1
ATOM 1250 C C . GLU A 1 166 ? -11.433 -21.096 -5.290 1.00 93.44 166 GLU A C 1
ATOM 1252 O O . GLU A 1 166 ? -12.520 -21.670 -5.388 1.00 93.44 166 GLU A O 1
ATOM 1257 N N . LYS A 1 167 ? -10.284 -21.768 -5.176 1.00 93.12 167 LYS A N 1
ATOM 1258 C CA . LYS A 1 167 ? -10.216 -23.229 -5.185 1.00 93.12 167 LYS A CA 1
ATOM 1259 C C . LYS A 1 167 ? -10.994 -23.846 -4.021 1.00 93.12 167 LYS A C 1
ATOM 1261 O O . LYS A 1 167 ? -11.721 -24.818 -4.216 1.00 93.12 167 LYS A O 1
ATOM 1266 N N . ALA A 1 168 ? -10.891 -23.275 -2.820 1.00 93.06 168 ALA A N 1
ATOM 1267 C CA . ALA A 1 168 ? -11.654 -23.739 -1.664 1.00 93.06 168 ALA A CA 1
ATOM 1268 C C . ALA A 1 168 ? -13.173 -23.625 -1.894 1.00 93.06 168 ALA A C 1
ATOM 1270 O O . ALA A 1 168 ? -13.913 -24.548 -1.559 1.00 93.06 168 ALA A O 1
ATOM 1271 N N . ILE A 1 169 ? -13.641 -22.540 -2.526 1.00 95.88 169 ILE A N 1
ATOM 1272 C CA . ILE A 1 169 ? -15.053 -22.378 -2.903 1.00 95.88 169 ILE A CA 1
ATOM 1273 C C . ILE A 1 169 ? -15.501 -23.497 -3.852 1.00 95.88 169 ILE A C 1
ATOM 1275 O O . ILE A 1 169 ? -16.552 -24.100 -3.620 1.00 95.88 169 ILE A O 1
ATOM 1279 N N . GLU A 1 170 ? -14.722 -23.793 -4.896 1.00 96.00 170 GLU A N 1
ATOM 1280 C CA . GLU A 1 170 ? -15.030 -24.874 -5.842 1.00 96.00 170 GLU A CA 1
ATOM 1281 C C . GLU A 1 170 ? -15.106 -26.237 -5.141 1.00 96.00 170 GLU A C 1
ATOM 1283 O O . GLU A 1 170 ? -16.080 -26.979 -5.305 1.00 96.00 170 GLU A O 1
ATOM 1288 N N . GLU A 1 171 ? -14.115 -26.545 -4.301 1.00 96.12 171 GLU A N 1
ATOM 1289 C CA . GLU A 1 171 ? -14.045 -27.799 -3.550 1.00 96.12 171 GLU A CA 1
ATOM 1290 C C . GLU A 1 171 ? -15.224 -27.958 -2.578 1.00 96.12 171 GLU A C 1
ATOM 1292 O O . GLU A 1 171 ? -15.822 -29.036 -2.495 1.00 96.12 171 GLU A O 1
ATOM 1297 N N . TRP A 1 172 ? -15.597 -26.903 -1.851 1.00 96.19 172 TRP A N 1
ATOM 1298 C CA . TRP A 1 172 ? -16.734 -26.941 -0.928 1.00 96.19 172 TRP A CA 1
ATOM 1299 C C . TRP A 1 172 ? -18.068 -27.050 -1.669 1.00 96.19 172 TRP A C 1
ATOM 1301 O O . TRP A 1 172 ? -18.941 -27.813 -1.248 1.00 96.19 172 TRP A O 1
ATOM 1311 N N . ALA A 1 173 ? -18.224 -26.361 -2.804 1.00 95.31 173 ALA A N 1
ATOM 1312 C CA . ALA A 1 173 ? -19.409 -26.493 -3.648 1.00 95.31 173 ALA A CA 1
ATOM 1313 C C . ALA A 1 173 ? -19.580 -27.937 -4.153 1.00 95.31 173 ALA A C 1
ATOM 1315 O O . ALA A 1 173 ? -20.688 -28.479 -4.145 1.00 95.31 173 ALA A O 1
ATOM 1316 N N . ASP A 1 174 ? -18.486 -28.597 -4.532 1.00 95.56 174 ASP A N 1
ATOM 1317 C CA . ASP A 1 174 ? -18.480 -30.010 -4.912 1.00 95.56 174 ASP A CA 1
ATOM 1318 C C . ASP A 1 174 ? -18.865 -30.947 -3.772 1.00 95.56 174 ASP A C 1
ATOM 1320 O O . ASP A 1 174 ? -19.646 -31.882 -3.979 1.00 95.56 174 ASP A O 1
ATOM 1324 N N . GLN A 1 175 ? -18.337 -30.708 -2.572 1.00 94.25 175 GLN A N 1
ATOM 1325 C CA . GLN A 1 175 ? -18.688 -31.488 -1.384 1.00 94.25 175 GLN A CA 1
ATOM 1326 C C . GLN A 1 175 ? -20.184 -31.383 -1.078 1.00 94.25 175 GLN A C 1
ATOM 1328 O O . GLN A 1 175 ? -20.832 -32.404 -0.845 1.00 94.25 175 GLN A O 1
ATOM 1333 N N . ILE A 1 176 ? -20.757 -30.178 -1.173 1.00 93.44 176 ILE A N 1
ATOM 1334 C CA . ILE A 1 176 ? -22.197 -29.956 -0.994 1.00 93.44 176 ILE A CA 1
ATOM 1335 C C . ILE A 1 176 ? -22.993 -30.708 -2.070 1.00 93.44 176 ILE A C 1
ATOM 1337 O O . ILE A 1 176 ? -23.931 -31.431 -1.739 1.00 93.44 176 ILE A O 1
ATOM 1341 N N . ARG A 1 177 ? -22.602 -30.621 -3.351 1.00 92.88 177 ARG A N 1
ATOM 1342 C CA . ARG A 1 177 ? -23.291 -31.341 -4.443 1.00 92.88 177 ARG A CA 1
ATOM 1343 C C . ARG A 1 177 ? -23.308 -32.858 -4.238 1.00 92.88 177 ARG A C 1
ATOM 1345 O O . ARG A 1 177 ? -24.315 -33.495 -4.534 1.00 92.88 177 ARG A O 1
ATOM 1352 N N . LYS A 1 178 ? -22.216 -33.432 -3.727 1.00 89.75 178 LYS A N 1
ATOM 1353 C CA . LYS A 1 178 ? -22.102 -34.874 -3.445 1.00 89.75 178 LYS A CA 1
ATOM 1354 C C . LYS A 1 178 ? -22.849 -35.288 -2.171 1.00 89.75 178 LYS A C 1
ATOM 1356 O O . LYS A 1 178 ? -23.385 -36.389 -2.123 1.00 89.75 178 LYS A O 1
ATOM 1361 N N . GLY A 1 179 ? -22.913 -34.416 -1.163 1.00 70.94 179 GLY A N 1
ATOM 1362 C CA . GLY A 1 179 ? -23.592 -34.671 0.113 1.00 70.94 179 GLY A CA 1
ATOM 1363 C C . GLY A 1 179 ? -25.124 -34.577 0.072 1.00 70.94 179 GLY A C 1
ATOM 1364 O O . GLY A 1 179 ? -25.781 -35.130 0.945 1.00 70.94 179 GLY A O 1
ATOM 1365 N N . VAL A 1 180 ? -25.707 -33.929 -0.944 1.00 55.25 180 VAL A N 1
ATOM 1366 C CA . VAL A 1 180 ? -27.173 -33.785 -1.123 1.00 55.25 180 VAL A CA 1
ATOM 1367 C C . VAL A 1 180 ? -27.827 -35.029 -1.770 1.00 55.25 180 VAL A C 1
ATOM 1369 O O . VAL A 1 180 ? -29.044 -35.086 -1.911 1.00 55.25 180 VAL A O 1
ATOM 1372 N N . GLN A 1 181 ? -27.053 -36.058 -2.140 1.00 48.31 181 GLN A N 1
ATOM 1373 C CA . GLN A 1 181 ? -27.566 -37.300 -2.748 1.00 48.31 181 GLN A CA 1
ATOM 1374 C C . GLN A 1 181 ? -27.852 -38.459 -1.766 1.00 48.31 181 GLN A C 1
ATOM 1376 O O . GLN A 1 181 ? -27.991 -39.594 -2.225 1.00 48.31 181 GLN A O 1
ATOM 1381 N N . SER A 1 182 ? -27.968 -38.220 -0.452 1.00 43.81 182 SER A N 1
ATOM 1382 C CA . SER A 1 182 ? -28.350 -39.270 0.515 1.00 43.81 182 SER A CA 1
ATOM 1383 C C . SER A 1 182 ? -29.706 -39.053 1.168 1.00 43.81 182 SER A C 1
ATOM 1385 O O . SER A 1 182 ? -30.100 -37.886 1.372 1.00 43.81 182 SER A O 1
#

Radius of gyration: 29.5 Å; chains: 1; bounding box: 58×76×88 Å

Sequence (182 aa):
MVLASDYAELEAKYAALAADNDKAMESLKQGDAVVKLAHEKFSALAAENETLKYQEPKLAAMMSCLDAFYADDDVPERAMMTAYNILRKSVGTPATDEFLAEVRASARNEGINYAASLLAAAFNHGFLDKPVSEVLDVTRMILSAKEDLSNDPLPADDGLSGEYAEKAIEEWADQIRKGVQS